Protein AF-A0A3B9Y1J6-F1 (afdb_monomer)

Radius of gyration: 16.09 Å; Cα contacts (8 Å, |Δi|>4): 60; chains: 1; bounding box: 33×22×56 Å

Foldseek 3Di:
DVQVVQQVLQVVLQVVLVVVVLDHWDWDQDPNHIGTDDDPDDPPDDPVSVVCVVVSSVVSSVVSCCVPPPPNDPDPPPPPD

Secondary structure (DSSP, 8-state):
-HHHHHHHHHHHHHHHHHHHTS---EEEEETTEEEEE-----TT--HHHHHHHHHHHHHHHHHHHHHH-TT----TTTT--

Nearest PDB structures (foldseek):
  6khp-assembly1_B-2  TM=9.402E-01  e=4.836E-03  Oryza sativa Japonica Group
  6khp-assembly1_A-2  TM=9.405E-01  e=1.377E-02  Oryza sativa Japonica Group
  8ora-assembly1_A-2  TM=9.218E-01  e=2.827E-02  Homo sapiens
  3rch-assembly1_B  TM=9.092E-01  e=3.439E-02  Homo sapiens
  6liv-assembly3_F  TM=8.704E-01  e=1.272E-01  Papaver somniferum

Sequence (81 aa):
MIESYLNALNAELLTRLQKSGEAFLSNAVIGETFVLRACIVNFRTSLEDIEALPGIVIRIGREVDAAIRPGKQKDPERNIL

pLDDT: mean 90.25, std 16.28, range [42.62, 98.56]

Structure (mmCIF, N/CA/C/O backbone):
data_AF-A0A3B9Y1J6-F1
#
_entry.id   AF-A0A3B9Y1J6-F1
#
loop_
_atom_site.group_PDB
_atom_site.id
_atom_site.type_symbol
_atom_site.label_atom_id
_atom_site.label_alt_id
_atom_site.label_comp_id
_atom_site.label_asym_id
_atom_site.label_entity_id
_atom_site.label_seq_id
_atom_site.pdbx_PDB_ins_code
_atom_site.Cartn_x
_atom_site.Cartn_y
_atom_site.Cartn_z
_atom_site.occupancy
_atom_site.B_iso_or_equiv
_atom_site.auth_seq_id
_atom_site.auth_comp_id
_atom_site.auth_asym_id
_atom_site.auth_atom_id
_atom_site.pdbx_PDB_model_num
ATOM 1 N N . MET A 1 1 ? -17.694 -7.969 9.009 1.00 70.38 1 MET A N 1
ATOM 2 C CA . MET A 1 1 ? -17.181 -7.327 10.244 1.00 70.38 1 MET A CA 1
ATOM 3 C C . MET A 1 1 ? -15.680 -7.065 10.164 1.00 70.38 1 MET A C 1
ATOM 5 O O . MET A 1 1 ? -15.300 -5.905 10.211 1.00 70.38 1 MET A O 1
ATOM 9 N N . ILE A 1 2 ? -14.830 -8.089 9.996 1.00 89.31 2 ILE A N 1
ATOM 10 C CA . ILE A 1 2 ? -13.374 -7.894 9.819 1.00 89.31 2 ILE A CA 1
ATOM 11 C C . ILE A 1 2 ? -13.045 -7.388 8.410 1.00 89.31 2 ILE A C 1
ATOM 13 O O . ILE A 1 2 ? -12.312 -6.421 8.262 1.00 89.31 2 ILE A O 1
ATOM 17 N N . GLU A 1 3 ? -13.637 -7.988 7.380 1.00 93.50 3 GLU A N 1
ATOM 18 C CA . GLU A 1 3 ? -13.356 -7.632 5.984 1.00 93.50 3 GLU A CA 1
ATOM 19 C C . GLU A 1 3 ? -13.750 -6.192 5.635 1.00 93.50 3 GLU A C 1
ATOM 21 O O . GLU A 1 3 ? -12.953 -5.449 5.077 1.00 93.50 3 GLU A O 1
ATOM 26 N N . SER A 1 4 ? -14.926 -5.745 6.079 1.00 94.69 4 SER A N 1
ATOM 27 C CA . SER A 1 4 ? -15.359 -4.347 5.954 1.00 94.69 4 SER A CA 1
ATOM 28 C C . SER A 1 4 ? -14.374 -3.366 6.599 1.00 94.69 4 SER A C 1
ATOM 30 O O . SER A 1 4 ? -14.111 -2.298 6.051 1.00 94.69 4 SER A O 1
ATOM 32 N N . TYR A 1 5 ? -13.806 -3.737 7.749 1.00 96.38 5 TYR A N 1
ATOM 33 C CA . TYR A 1 5 ? -12.791 -2.937 8.424 1.00 96.38 5 TYR A CA 1
ATOM 34 C C . TYR A 1 5 ? -11.462 -2.943 7.651 1.00 96.38 5 TYR A C 1
ATOM 36 O O . TYR A 1 5 ? -10.888 -1.879 7.442 1.00 96.38 5 TYR A O 1
ATOM 44 N N . LEU A 1 6 ? -10.997 -4.104 7.177 1.00 97.19 6 LEU A N 1
ATOM 45 C CA . LEU A 1 6 ? -9.766 -4.208 6.385 1.00 97.19 6 LEU A CA 1
ATOM 46 C C . LEU A 1 6 ? -9.874 -3.453 5.055 1.00 97.19 6 LEU A C 1
ATOM 48 O O . LEU A 1 6 ? -8.919 -2.797 4.650 1.00 97.19 6 LEU A O 1
ATOM 52 N N . ASN A 1 7 ? -11.043 -3.472 4.416 1.00 98.06 7 ASN A N 1
ATOM 53 C CA . ASN A 1 7 ? -11.306 -2.689 3.213 1.00 98.06 7 ASN A CA 1
ATOM 54 C C . ASN A 1 7 ? -11.207 -1.183 3.491 1.00 98.06 7 ASN A C 1
ATOM 56 O O . ASN A 1 7 ? -10.550 -0.464 2.738 1.00 98.06 7 ASN A O 1
ATOM 60 N N . ALA A 1 8 ? -11.800 -0.709 4.592 1.00 97.75 8 ALA A N 1
ATOM 61 C CA . ALA A 1 8 ? -11.697 0.691 5.002 1.00 97.75 8 ALA A CA 1
ATOM 62 C C . ALA A 1 8 ? -10.252 1.080 5.363 1.00 97.75 8 ALA A C 1
ATOM 64 O O . ALA A 1 8 ? -9.766 2.127 4.933 1.00 97.75 8 ALA A O 1
ATOM 65 N N . LEU A 1 9 ? -9.548 0.211 6.095 1.00 98.38 9 LEU A N 1
ATOM 66 C CA . LEU A 1 9 ? -8.141 0.377 6.450 1.00 98.38 9 LEU A CA 1
ATOM 67 C C . LEU A 1 9 ? -7.265 0.503 5.202 1.00 98.38 9 LEU A C 1
ATOM 69 O O . LEU A 1 9 ? -6.484 1.444 5.106 1.00 98.38 9 LEU A O 1
ATOM 73 N N . ASN A 1 10 ? -7.413 -0.403 4.234 1.00 98.38 10 ASN A N 1
ATOM 74 C CA . ASN A 1 10 ? -6.602 -0.403 3.019 1.00 98.38 10 ASN A CA 1
ATOM 75 C C . ASN A 1 10 ? -6.902 0.803 2.116 1.00 98.38 10 ASN A C 1
ATOM 77 O O . ASN A 1 10 ? -5.977 1.351 1.516 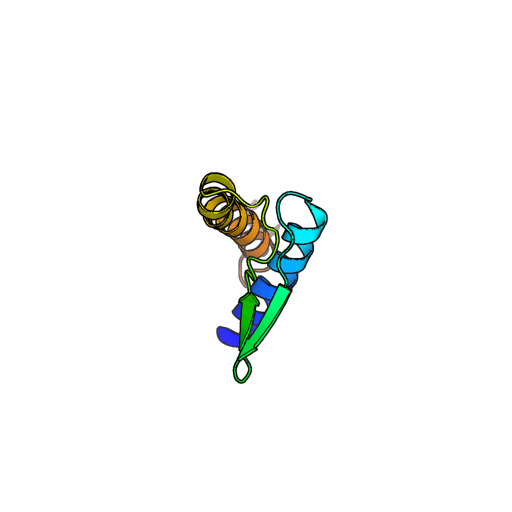1.00 98.38 10 ASN A O 1
ATOM 81 N N . ALA A 1 11 ? -8.161 1.246 2.036 1.00 98.31 11 ALA A N 1
ATOM 82 C CA . ALA A 1 11 ? -8.539 2.429 1.263 1.00 98.31 11 ALA A CA 1
ATOM 83 C C . ALA A 1 11 ? -7.953 3.727 1.855 1.00 98.31 11 ALA A C 1
ATOM 85 O O . ALA A 1 11 ? -7.391 4.554 1.128 1.00 98.31 11 ALA A O 1
ATOM 86 N N . GLU A 1 12 ? -8.025 3.894 3.177 1.00 98.44 12 GLU A N 1
ATOM 87 C CA . GLU A 1 12 ? -7.447 5.056 3.862 1.00 98.44 12 GLU A CA 1
ATOM 88 C C . GLU A 1 12 ? -5.910 5.007 3.863 1.00 98.44 12 GLU A C 1
ATOM 90 O O . GLU A 1 12 ? -5.260 6.023 3.613 1.00 98.44 12 GLU A O 1
ATOM 95 N N . LEU A 1 13 ? -5.312 3.824 4.057 1.00 98.38 13 LEU A N 1
ATOM 96 C CA . LEU A 1 13 ? -3.866 3.615 3.937 1.00 98.38 13 LEU A CA 1
ATOM 97 C C . LEU A 1 13 ? -3.372 4.050 2.559 1.00 98.38 13 LEU A C 1
ATOM 99 O O . LEU A 1 13 ? -2.429 4.836 2.484 1.00 98.38 13 LEU A O 1
ATOM 103 N N . LEU A 1 14 ? -4.023 3.600 1.4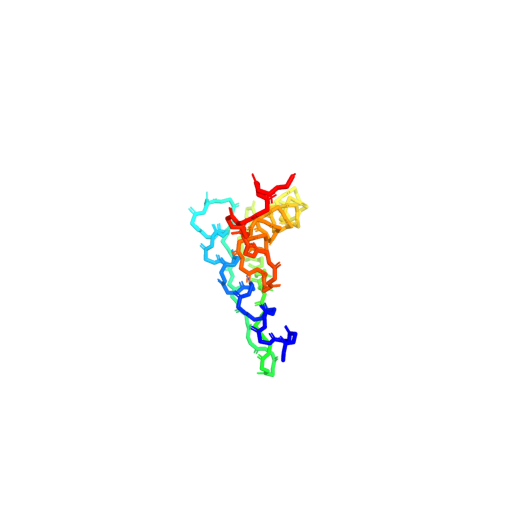81 1.00 98.50 14 LEU A N 1
ATOM 104 C CA . LEU A 1 14 ? -3.654 3.988 0.120 1.00 98.50 14 LEU A CA 1
ATOM 105 C C . LEU A 1 14 ? -3.696 5.509 -0.063 1.00 98.50 14 LEU A C 1
ATOM 107 O O . LEU A 1 14 ? -2.762 6.092 -0.613 1.00 98.50 14 LEU A O 1
ATOM 111 N N . THR A 1 15 ? -4.752 6.147 0.445 1.00 98.25 15 THR A N 1
ATOM 112 C CA . THR A 1 15 ? -4.923 7.603 0.375 1.00 98.25 15 THR A CA 1
ATOM 113 C C . THR A 1 15 ? -3.785 8.335 1.089 1.00 98.25 15 THR A C 1
ATOM 115 O O . THR A 1 15 ? -3.236 9.297 0.549 1.00 98.25 15 THR A O 1
ATOM 118 N N . ARG A 1 16 ? -3.396 7.894 2.292 1.00 98.25 16 ARG A N 1
ATOM 119 C CA . ARG A 1 16 ? -2.291 8.512 3.044 1.00 98.25 16 ARG A CA 1
ATOM 120 C C . ARG A 1 16 ? -0.929 8.246 2.422 1.00 98.25 16 ARG A C 1
ATOM 122 O O . ARG A 1 16 ? -0.119 9.164 2.377 1.00 98.25 16 ARG A O 1
ATOM 129 N N . LEU A 1 17 ? -0.704 7.037 1.914 1.00 98.12 17 LEU A N 1
ATOM 130 C CA . LEU A 1 17 ? 0.531 6.659 1.228 1.00 98.12 17 LEU A CA 1
ATOM 131 C C . LEU A 1 17 ? 0.779 7.559 0.011 1.00 98.12 17 LEU A C 1
ATOM 133 O O . LEU A 1 17 ? 1.851 8.136 -0.127 1.00 98.12 17 LEU A O 1
ATOM 137 N N . GLN A 1 18 ? -0.244 7.757 -0.825 1.00 97.56 18 GLN A N 1
ATOM 138 C CA . GLN A 1 18 ? -0.145 8.640 -1.990 1.00 97.56 18 GLN A CA 1
ATOM 139 C C . GLN A 1 18 ? 0.061 10.108 -1.589 1.00 97.56 18 GLN A C 1
ATOM 141 O O . GLN A 1 18 ? 0.823 10.821 -2.238 1.00 97.56 18 GLN A O 1
ATOM 146 N N . LYS A 1 19 ? -0.590 10.569 -0.511 1.00 97.69 19 LYS A N 1
ATOM 147 C CA . LYS A 1 19 ? -0.429 11.939 0.003 1.00 97.69 19 LYS A CA 1
ATOM 148 C C . LYS A 1 19 ? 0.925 12.192 0.667 1.00 97.69 19 LYS A C 1
ATOM 150 O O . LYS A 1 19 ? 1.353 13.342 0.679 1.00 97.69 19 LYS A O 1
ATOM 155 N N . SER A 1 20 ? 1.586 11.172 1.222 1.00 96.31 20 SER A N 1
ATOM 156 C CA . SER A 1 20 ? 2.911 11.346 1.833 1.00 96.31 20 SER A CA 1
ATOM 157 C C . SER A 1 20 ? 4.011 11.557 0.792 1.00 96.31 20 SER A C 1
ATOM 159 O O . SER A 1 20 ? 5.053 12.120 1.114 1.00 96.31 20 SER A O 1
ATOM 161 N N . GLY A 1 21 ? 3.779 11.131 -0.455 1.00 95.88 21 GLY A N 1
ATOM 162 C CA . GLY A 1 21 ? 4.753 11.213 -1.543 1.00 95.88 21 GLY A CA 1
ATOM 163 C C . GLY A 1 21 ? 5.855 10.152 -1.473 1.00 95.88 21 GLY A C 1
ATOM 164 O O . GLY A 1 21 ? 6.710 10.125 -2.352 1.00 95.88 21 GLY A O 1
ATOM 165 N N . GLU A 1 22 ? 5.833 9.267 -0.471 1.00 95.75 22 GLU A N 1
ATOM 166 C CA . GLU A 1 22 ? 6.850 8.221 -0.293 1.00 95.75 22 GLU A CA 1
ATOM 167 C C . GLU A 1 22 ? 6.670 7.054 -1.272 1.00 95.75 22 GLU A C 1
ATOM 169 O O . GLU A 1 22 ? 7.649 6.463 -1.714 1.00 95.75 22 GLU A O 1
ATOM 174 N N . ALA A 1 23 ? 5.426 6.719 -1.631 1.00 95.88 23 ALA A N 1
ATOM 175 C CA . ALA A 1 23 ? 5.135 5.731 -2.663 1.00 95.88 23 ALA A CA 1
ATOM 176 C C . ALA A 1 23 ? 3.778 5.994 -3.322 1.00 95.88 23 ALA A C 1
ATOM 178 O O . ALA A 1 23 ? 2.835 6.470 -2.691 1.00 95.88 23 ALA A O 1
ATOM 179 N N . PHE A 1 24 ? 3.651 5.616 -4.594 1.00 95.88 24 PHE A N 1
ATOM 180 C CA . PHE A 1 24 ? 2.392 5.705 -5.328 1.00 95.88 24 PHE A CA 1
ATOM 181 C C . PHE A 1 24 ? 1.955 4.314 -5.793 1.00 95.88 24 PHE A C 1
ATOM 183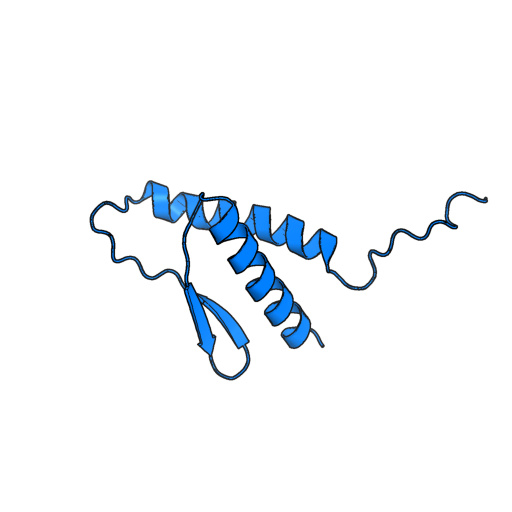 O O . PHE A 1 24 ? 2.435 3.795 -6.800 1.00 95.88 24 PHE A O 1
ATOM 190 N N . LEU A 1 25 ? 1.044 3.699 -5.038 1.00 96.50 25 LEU A N 1
ATOM 191 C CA . LEU A 1 25 ? 0.420 2.424 -5.393 1.00 96.50 25 LEU A CA 1
ATOM 192 C C . LEU A 1 25 ? -0.953 2.644 -6.029 1.00 96.50 25 LEU A C 1
ATOM 194 O O . LEU A 1 25 ? -1.544 3.717 -5.923 1.00 96.50 25 LEU A O 1
ATOM 198 N N . SER A 1 26 ? -1.474 1.598 -6.664 1.00 95.94 26 SER A N 1
ATOM 199 C CA . SER A 1 26 ? -2.888 1.508 -7.045 1.00 95.94 26 SER A CA 1
ATOM 200 C C . SER A 1 26 ? -3.593 0.494 -6.147 1.00 95.94 26 SER A C 1
ATOM 202 O O . SER A 1 26 ? -2.940 -0.217 -5.382 1.00 95.94 26 SER A O 1
ATOM 204 N N . ASN A 1 27 ? -4.913 0.392 -6.246 1.00 97.69 27 ASN A N 1
ATOM 205 C CA . ASN A 1 27 ? -5.656 -0.718 -5.664 1.00 97.69 27 ASN A CA 1
ATOM 206 C C . ASN A 1 27 ? -6.060 -1.745 -6.725 1.00 97.69 27 ASN A C 1
ATOM 208 O O . ASN A 1 27 ?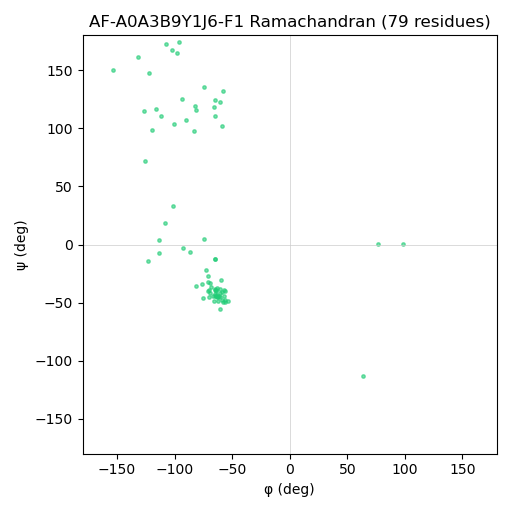 -6.026 -1.492 -7.931 1.00 97.69 27 ASN A O 1
ATOM 212 N N . ALA A 1 28 ? -6.495 -2.901 -6.244 1.00 97.81 28 ALA A N 1
ATOM 213 C CA . ALA A 1 28 ? -7.383 -3.794 -6.966 1.00 97.81 28 ALA A CA 1
ATOM 214 C C . ALA A 1 28 ? -8.528 -4.211 -6.038 1.00 97.81 28 ALA A C 1
ATOM 216 O O . ALA A 1 28 ? -8.429 -4.084 -4.815 1.00 97.81 28 ALA A O 1
ATOM 217 N N . VAL A 1 29 ? -9.608 -4.708 -6.631 1.00 97.75 29 VAL A N 1
ATOM 218 C CA . VAL A 1 29 ? -10.685 -5.379 -5.903 1.00 97.75 29 VAL A CA 1
ATOM 219 C C . VAL A 1 29 ? -10.714 -6.819 -6.393 1.00 97.75 29 VAL A C 1
ATOM 221 O O . VAL A 1 29 ? -10.905 -7.059 -7.585 1.00 97.75 29 VAL A O 1
ATOM 224 N N . ILE A 1 30 ? -10.443 -7.764 -5.494 1.00 97.12 30 ILE A N 1
ATOM 225 C CA . ILE A 1 30 ? -10.460 -9.201 -5.790 1.00 97.12 30 ILE A CA 1
ATOM 226 C C . ILE A 1 30 ? -11.636 -9.789 -5.019 1.00 97.12 30 ILE A C 1
ATOM 228 O O . ILE A 1 30 ? -11.626 -9.802 -3.791 1.00 97.12 30 ILE A O 1
ATOM 232 N N . GLY A 1 31 ? -12.674 -10.214 -5.742 1.00 95.19 31 GLY A N 1
ATOM 233 C CA . GLY A 1 31 ? -13.974 -10.488 -5.130 1.00 95.19 31 GLY A CA 1
ATOM 234 C C . GLY A 1 31 ? -14.560 -9.198 -4.554 1.00 95.19 31 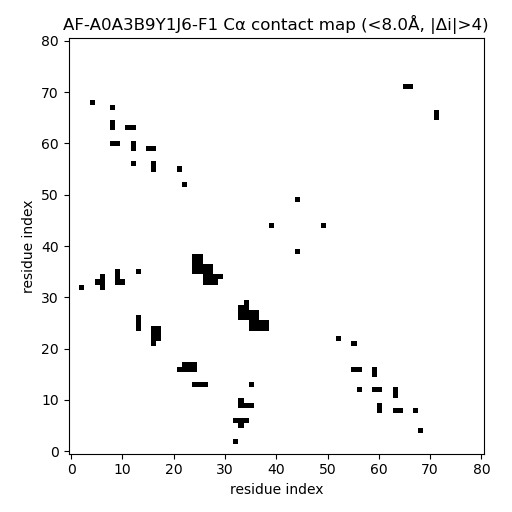GLY A C 1
ATOM 235 O O . GLY A 1 31 ? -14.856 -8.273 -5.305 1.00 95.19 31 GLY A O 1
ATOM 236 N N . GLU A 1 32 ? -14.668 -9.122 -3.230 1.00 95.69 32 GLU A N 1
ATOM 237 C CA . GLU A 1 32 ? -15.150 -7.945 -2.487 1.00 95.69 32 GLU A CA 1
ATOM 238 C C . GLU A 1 32 ? -14.048 -7.298 -1.627 1.00 95.69 32 GLU A C 1
ATOM 240 O O . GLU A 1 32 ? -14.289 -6.329 -0.902 1.00 95.69 32 GLU A O 1
ATOM 245 N N . THR A 1 33 ? -12.816 -7.808 -1.708 1.00 97.00 33 THR A N 1
ATOM 246 C CA . THR A 1 33 ? -11.698 -7.361 -0.877 1.00 97.00 33 THR A CA 1
ATOM 247 C C . THR A 1 33 ? -10.890 -6.275 -1.587 1.00 97.00 33 THR A C 1
ATOM 249 O O . THR A 1 33 ? -10.387 -6.469 -2.698 1.00 97.00 33 THR A O 1
ATOM 252 N N . PHE A 1 34 ? -10.715 -5.132 -0.927 1.00 98.06 34 PHE A N 1
ATOM 253 C CA . PHE A 1 34 ? -9.859 -4.040 -1.380 1.00 98.06 34 PHE A CA 1
ATOM 254 C C . PHE A 1 34 ? -8.406 -4.336 -1.003 1.00 98.06 34 PHE A C 1
ATOM 256 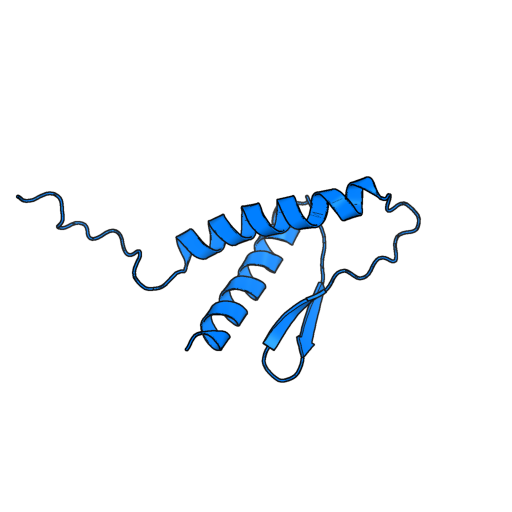O O . PHE A 1 34 ? -8.067 -4.424 0.180 1.00 98.06 34 PHE A O 1
ATOM 263 N N . VAL A 1 35 ? -7.529 -4.440 -2.001 1.00 98.00 35 VAL A N 1
ATOM 264 C CA . VAL A 1 35 ? -6.105 -4.745 -1.808 1.00 98.00 35 VAL A CA 1
ATOM 265 C C . VAL A 1 35 ? -5.215 -3.658 -2.400 1.00 98.00 35 VAL A C 1
ATOM 267 O O . VAL A 1 35 ? -5.543 -3.046 -3.419 1.00 98.00 35 VAL A O 1
ATOM 270 N N . LEU A 1 36 ? -4.059 -3.435 -1.774 1.00 98.25 36 LEU A N 1
ATOM 271 C CA . LEU A 1 36 ? -2.994 -2.612 -2.344 1.00 98.25 36 LEU A CA 1
ATOM 272 C C . LEU A 1 36 ? -2.294 -3.397 -3.455 1.00 98.25 36 LEU A C 1
ATOM 274 O O . LEU A 1 36 ? -1.968 -4.571 -3.282 1.00 98.25 36 LEU A O 1
ATOM 278 N N . ARG A 1 37 ? -2.036 -2.744 -4.587 1.00 98.12 37 ARG A N 1
ATOM 279 C CA . ARG A 1 37 ? -1.397 -3.348 -5.756 1.00 98.12 37 ARG A CA 1
ATOM 280 C C . ARG A 1 37 ? -0.183 -2.532 -6.186 1.00 98.12 37 ARG A C 1
ATOM 282 O O . ARG A 1 37 ? -0.311 -1.402 -6.670 1.00 98.12 37 ARG A O 1
ATOM 289 N N . ALA A 1 38 ? 0.986 -3.155 -6.074 1.00 96.12 38 ALA A N 1
ATOM 290 C CA . ALA A 1 38 ? 2.241 -2.644 -6.605 1.00 96.12 38 ALA A CA 1
ATOM 291 C C . ALA A 1 38 ? 2.455 -3.146 -8.038 1.00 96.12 38 ALA A C 1
ATOM 293 O O . ALA A 1 38 ? 2.741 -4.318 -8.265 1.00 96.12 38 ALA A O 1
ATOM 294 N N . CYS A 1 39 ? 2.301 -2.250 -9.013 1.00 95.62 39 CYS A N 1
ATOM 295 C CA . CYS A 1 39 ? 2.653 -2.512 -10.405 1.00 95.62 39 CYS A CA 1
ATOM 296 C C . CYS A 1 39 ? 4.007 -1.867 -10.695 1.00 95.62 39 CYS A C 1
ATOM 298 O O . CYS A 1 39 ? 4.093 -0.651 -10.859 1.00 95.62 39 CYS A O 1
ATOM 300 N N . ILE A 1 40 ? 5.060 -2.679 -10.749 1.00 95.75 40 ILE A N 1
ATOM 301 C CA . ILE A 1 40 ? 6.415 -2.194 -11.007 1.00 95.75 40 ILE A CA 1
ATOM 302 C C . ILE A 1 40 ? 6.601 -2.044 -12.515 1.00 95.75 40 ILE A C 1
ATOM 304 O O . ILE A 1 40 ? 6.824 -3.016 -13.229 1.00 95.75 40 ILE A O 1
ATOM 308 N N . VAL A 1 41 ? 6.430 -0.814 -12.998 1.00 95.62 41 VAL A N 1
ATOM 309 C CA . VAL A 1 41 ? 6.498 -0.471 -14.431 1.00 95.62 41 VAL A CA 1
ATOM 310 C C . VAL A 1 41 ? 7.545 0.599 -14.740 1.00 95.62 41 VAL A C 1
ATOM 312 O O . VAL A 1 41 ? 7.893 0.814 -15.898 1.00 95.62 41 VAL A O 1
ATOM 315 N N . ASN A 1 42 ? 8.048 1.289 -13.716 1.00 95.44 42 ASN A N 1
ATOM 316 C CA . ASN A 1 42 ? 9.095 2.286 -13.871 1.00 95.44 42 ASN A CA 1
ATOM 317 C C . ASN A 1 42 ? 10.454 1.579 -13.935 1.00 95.44 42 ASN A C 1
ATOM 319 O O . ASN A 1 42 ? 10.895 0.989 -12.956 1.00 95.44 42 ASN A O 1
ATOM 323 N N . PHE A 1 43 ? 11.142 1.675 -15.072 1.00 96.56 43 PHE A N 1
ATOM 324 C CA . PHE A 1 43 ? 12.456 1.052 -15.277 1.00 96.56 43 PHE A CA 1
ATOM 325 C C . PHE A 1 43 ? 13.561 1.619 -14.370 1.00 96.56 43 PHE A C 1
ATOM 327 O O . PHE A 1 43 ? 14.644 1.047 -14.306 1.00 96.56 43 PHE A O 1
ATOM 334 N N . ARG A 1 44 ? 13.312 2.751 -13.695 1.00 97.12 44 ARG A N 1
ATOM 335 C CA . ARG A 1 44 ? 14.226 3.316 -12.693 1.00 97.12 44 ARG A CA 1
ATOM 336 C C . ARG A 1 44 ? 14.016 2.760 -11.285 1.00 97.12 44 ARG A C 1
ATOM 338 O O . ARG A 1 44 ? 14.788 3.127 -10.412 1.00 97.12 44 ARG A O 1
ATOM 345 N N . THR A 1 45 ? 12.987 1.943 -11.054 1.00 97.44 45 THR A N 1
ATOM 346 C CA . THR A 1 45 ? 12.761 1.320 -9.745 1.00 97.44 45 THR A CA 1
ATOM 347 C C . THR A 1 45 ? 13.903 0.361 -9.424 1.00 97.44 45 THR A C 1
ATOM 349 O O . THR A 1 45 ? 14.186 -0.543 -10.213 1.00 97.44 45 THR A O 1
ATOM 352 N N . SER A 1 46 ? 14.552 0.564 -8.280 1.00 98.00 46 SER A N 1
ATOM 353 C CA . SER A 1 46 ? 15.646 -0.278 -7.796 1.00 98.00 46 SER A CA 1
ATOM 354 C C . SER A 1 46 ? 15.154 -1.337 -6.803 1.00 98.00 46 SER A C 1
ATOM 356 O O . SER A 1 46 ? 13.982 -1.359 -6.425 1.00 98.00 46 SER A O 1
ATOM 358 N N . LEU A 1 47 ? 16.037 -2.246 -6.379 1.00 98.06 47 LEU A N 1
ATOM 359 C CA . LEU A 1 47 ? 15.700 -3.235 -5.351 1.00 98.06 47 LEU A CA 1
ATOM 360 C C . LEU A 1 47 ? 15.400 -2.553 -4.011 1.00 98.06 47 LEU A C 1
ATOM 362 O O . LEU A 1 47 ? 14.449 -2.924 -3.328 1.00 98.06 47 LEU A O 1
ATOM 366 N N . GLU A 1 48 ? 16.162 -1.515 -3.681 1.00 98.25 48 GLU A N 1
ATOM 367 C CA . GLU A 1 48 ? 16.015 -0.743 -2.449 1.00 98.25 48 GLU A CA 1
ATOM 368 C C . GLU A 1 48 ? 14.627 -0.089 -2.357 1.00 98.25 48 GLU A C 1
ATOM 370 O O . GLU A 1 48 ? 14.020 -0.089 -1.286 1.00 98.25 48 GLU A O 1
ATOM 375 N N . ASP A 1 49 ? 14.076 0.397 -3.479 1.00 97.19 49 ASP A N 1
ATOM 376 C CA . ASP A 1 49 ? 12.702 0.918 -3.538 1.00 97.19 49 ASP A CA 1
ATOM 377 C C . ASP A 1 49 ? 11.668 -0.163 -3.167 1.00 97.19 49 ASP A C 1
ATOM 379 O O . ASP A 1 49 ? 10.704 0.094 -2.439 1.00 97.19 49 ASP A O 1
ATOM 383 N N . ILE A 1 50 ? 11.863 -1.391 -3.664 1.00 97.19 50 ILE A N 1
ATOM 384 C CA . ILE A 1 50 ? 10.974 -2.531 -3.399 1.00 97.19 50 ILE A CA 1
ATOM 385 C C . ILE A 1 50 ? 11.073 -2.970 -1.937 1.00 97.19 50 ILE A C 1
ATOM 387 O O . ILE A 1 50 ? 10.050 -3.244 -1.308 1.00 97.19 50 ILE A O 1
ATOM 391 N N . GLU A 1 51 ? 12.282 -3.014 -1.384 1.00 97.81 51 GLU A N 1
ATOM 392 C CA . GLU A 1 51 ? 12.533 -3.412 0.004 1.00 97.81 51 GLU A CA 1
ATOM 393 C C . GLU A 1 51 ? 12.042 -2.368 1.017 1.00 97.81 51 GLU A C 1
ATOM 395 O O . GLU A 1 51 ? 11.580 -2.729 2.103 1.00 97.81 51 GLU A O 1
ATOM 400 N N . ALA A 1 52 ? 12.074 -1.080 0.665 1.00 97.81 52 ALA A N 1
ATOM 401 C CA . ALA A 1 52 ? 11.550 -0.008 1.508 1.00 97.81 52 ALA A CA 1
ATOM 402 C C . ALA A 1 52 ? 10.014 -0.034 1.613 1.00 97.81 52 ALA A C 1
ATOM 404 O O . ALA A 1 52 ? 9.448 0.312 2.659 1.00 97.81 52 ALA A O 1
ATOM 405 N N . LEU A 1 53 ? 9.324 -0.462 0.549 1.00 97.38 53 LEU A N 1
ATOM 406 C CA . LEU A 1 53 ? 7.870 -0.359 0.428 1.00 97.38 53 LEU A CA 1
ATOM 407 C C . LEU A 1 53 ? 7.094 -1.040 1.579 1.00 97.38 53 LEU A C 1
ATOM 409 O O . LEU A 1 53 ? 6.220 -0.381 2.152 1.00 97.38 53 LEU A O 1
ATOM 413 N N . PRO A 1 54 ? 7.385 -2.293 1.994 1.00 97.62 54 PRO A N 1
ATOM 414 C CA . PRO A 1 54 ? 6.724 -2.911 3.143 1.00 97.62 54 PRO A CA 1
ATOM 415 C C . PRO A 1 54 ? 6.859 -2.100 4.434 1.00 97.62 54 PRO A C 1
ATOM 417 O O . PRO A 1 54 ? 5.889 -1.979 5.182 1.00 97.62 54 PRO A O 1
ATOM 420 N N . GLY A 1 55 ? 8.030 -1.510 4.693 1.00 98.25 55 GLY A N 1
ATOM 421 C CA . GLY A 1 55 ? 8.266 -0.691 5.883 1.00 98.25 55 GLY A CA 1
ATOM 422 C C . GLY A 1 55 ? 7.381 0.555 5.911 1.00 98.25 55 GLY A C 1
ATOM 423 O O . GLY A 1 55 ? 6.739 0.839 6.927 1.00 98.25 55 GLY A O 1
ATOM 424 N N . ILE A 1 56 ? 7.282 1.249 4.774 1.00 98.25 56 ILE A N 1
ATOM 425 C CA . ILE A 1 56 ? 6.421 2.428 4.601 1.00 98.25 56 ILE A CA 1
ATOM 426 C C . ILE A 1 56 ? 4.946 2.041 4.798 1.00 98.25 56 ILE A C 1
ATOM 428 O O . ILE A 1 56 ? 4.236 2.668 5.589 1.00 98.25 56 ILE A O 1
ATOM 432 N N . VAL A 1 57 ? 4.495 0.966 4.142 1.00 98.25 57 VAL A N 1
ATOM 433 C CA . VAL A 1 57 ? 3.112 0.464 4.233 1.00 98.25 57 VAL A CA 1
ATOM 434 C C . VAL A 1 57 ? 2.755 0.058 5.663 1.00 98.25 57 VAL A C 1
ATOM 436 O O . VAL A 1 57 ? 1.686 0.424 6.147 1.00 98.25 57 VAL A O 1
ATOM 439 N N . ILE A 1 58 ? 3.637 -0.653 6.373 1.00 98.56 58 ILE A N 1
ATOM 440 C CA . ILE A 1 58 ? 3.403 -1.069 7.764 1.00 98.56 58 ILE A CA 1
ATOM 441 C C . ILE A 1 58 ? 3.308 0.145 8.688 1.00 98.56 58 ILE A C 1
ATOM 443 O O . ILE A 1 58 ? 2.426 0.187 9.549 1.00 98.56 58 ILE A O 1
ATOM 447 N N . ARG A 1 59 ? 4.204 1.126 8.533 1.00 98.44 59 ARG A N 1
ATOM 448 C CA . ARG A 1 59 ? 4.210 2.336 9.362 1.00 98.44 59 ARG A CA 1
ATOM 449 C C . ARG A 1 59 ? 2.898 3.107 9.210 1.00 98.44 59 ARG A C 1
ATOM 451 O O . ARG A 1 59 ? 2.193 3.293 10.199 1.00 98.44 59 ARG A O 1
ATOM 458 N N . ILE A 1 60 ? 2.530 3.462 7.979 1.00 98.44 60 ILE A N 1
ATOM 459 C CA . ILE A 1 60 ? 1.287 4.197 7.695 1.00 98.44 60 ILE A CA 1
ATOM 460 C C . ILE A 1 60 ? 0.066 3.350 8.068 1.00 98.44 60 ILE A C 1
ATOM 462 O O . ILE A 1 60 ? -0.882 3.852 8.667 1.00 98.44 60 ILE A O 1
ATOM 466 N N . GLY A 1 61 ? 0.093 2.045 7.793 1.00 98.19 61 GLY A N 1
ATOM 467 C CA . GLY A 1 61 ? -0.986 1.132 8.158 1.00 98.19 61 GLY A CA 1
ATOM 468 C C . GLY A 1 61 ? -1.254 1.094 9.661 1.00 98.19 61 GLY A C 1
ATOM 469 O O . GLY A 1 61 ? -2.412 1.129 10.067 1.00 98.19 61 GLY A O 1
ATOM 470 N N . ARG A 1 62 ? -0.210 1.108 10.501 1.00 98.31 62 ARG A N 1
ATOM 471 C CA . ARG A 1 62 ? -0.352 1.208 11.966 1.00 98.31 62 ARG A CA 1
ATOM 472 C C . ARG A 1 62 ? -0.951 2.542 12.405 1.00 98.31 62 ARG A C 1
ATOM 474 O O . ARG A 1 62 ? -1.756 2.562 13.334 1.00 98.31 62 ARG A O 1
ATOM 481 N N . GLU A 1 63 ? -0.573 3.642 11.759 1.00 98.00 63 GLU A N 1
ATOM 482 C CA . GLU A 1 63 ? -1.127 4.972 12.042 1.00 98.00 63 GLU A CA 1
ATOM 483 C C . GLU A 1 63 ? -2.622 5.041 11.701 1.00 98.00 63 GLU A C 1
ATOM 485 O O . GLU A 1 63 ? -3.418 5.550 12.493 1.00 98.00 63 GLU A O 1
ATOM 490 N N . VAL A 1 64 ? -3.019 4.500 10.544 1.00 98.06 64 VAL A N 1
ATOM 491 C CA . VAL A 1 64 ? -4.430 4.434 10.138 1.00 98.06 64 VAL A CA 1
ATOM 492 C C . VAL A 1 64 ? -5.209 3.518 11.071 1.00 98.06 64 VAL A C 1
ATOM 494 O O . VAL A 1 64 ? -6.242 3.925 11.597 1.00 98.06 64 VAL A O 1
ATOM 497 N N . ASP A 1 65 ? -4.697 2.317 11.331 1.00 97.56 65 ASP A N 1
ATOM 498 C CA . ASP A 1 65 ? -5.304 1.359 12.250 1.00 97.56 65 ASP A CA 1
ATOM 499 C C . ASP A 1 65 ? -5.548 1.984 13.629 1.00 97.56 65 ASP A C 1
ATOM 501 O O . ASP A 1 65 ? -6.659 1.934 14.153 1.00 97.56 65 ASP A O 1
ATOM 505 N N . ALA A 1 66 ? -4.545 2.655 14.198 1.00 96.38 66 ALA A N 1
ATOM 506 C CA . ALA A 1 66 ? -4.691 3.336 15.478 1.00 96.38 66 ALA A CA 1
ATOM 507 C C . ALA A 1 66 ? -5.776 4.428 15.466 1.00 96.38 66 ALA A C 1
ATOM 509 O O . ALA A 1 66 ? -6.388 4.659 16.508 1.00 96.38 66 ALA A O 1
ATOM 510 N N . ALA A 1 67 ? -6.012 5.075 14.321 1.00 95.69 67 ALA A N 1
ATOM 511 C CA . ALA A 1 67 ? -7.005 6.134 14.171 1.00 95.69 67 ALA A CA 1
ATOM 512 C C . ALA A 1 67 ? -8.436 5.612 13.974 1.00 95.69 67 ALA A C 1
ATOM 514 O O . ALA A 1 67 ? -9.373 6.243 14.458 1.00 95.69 67 ALA A O 1
ATOM 515 N N . ILE A 1 68 ? -8.616 4.493 13.262 1.00 94.88 68 ILE A N 1
ATOM 516 C CA . ILE A 1 68 ? -9.950 4.035 12.830 1.00 94.88 68 ILE A CA 1
ATOM 517 C C . ILE A 1 68 ? -10.403 2.723 13.477 1.00 94.88 68 ILE A C 1
ATOM 519 O O . ILE A 1 68 ? -11.549 2.317 13.276 1.00 94.88 68 ILE A O 1
ATOM 523 N N . ARG A 1 69 ? -9.538 2.026 14.232 1.00 92.38 69 ARG A N 1
ATOM 524 C CA . ARG A 1 69 ? -9.902 0.754 14.872 1.00 92.38 69 ARG A CA 1
ATOM 525 C C . ARG A 1 69 ? -11.069 0.955 15.851 1.00 92.38 69 ARG A C 1
ATOM 527 O O . ARG A 1 69 ? -10.927 1.706 16.823 1.00 92.38 69 ARG A O 1
ATOM 534 N N . PRO A 1 70 ? -12.190 0.236 15.668 1.00 80.50 70 PRO A N 1
ATOM 535 C CA . PRO A 1 70 ? -13.301 0.261 16.613 1.00 80.50 70 PRO A CA 1
ATOM 536 C C . PRO A 1 70 ? -12.837 -0.175 18.012 1.00 80.50 70 PRO A C 1
ATOM 538 O O . PRO A 1 70 ? -12.144 -1.183 18.147 1.00 80.50 70 PRO A O 1
ATOM 541 N N . GLY A 1 71 ? -13.197 0.585 19.052 1.00 73.56 71 GLY A N 1
ATOM 542 C CA . GLY A 1 71 ? -12.847 0.283 20.451 1.00 73.56 71 GLY A CA 1
ATOM 543 C C . GLY A 1 71 ? -11.638 1.036 21.030 1.00 73.56 71 GLY A C 1
ATOM 544 O O . GLY A 1 71 ? -11.333 0.856 22.204 1.00 73.56 71 GLY A O 1
ATOM 545 N N . LYS A 1 72 ? -10.975 1.915 20.261 1.00 57.12 72 LYS A N 1
ATOM 546 C CA . LYS A 1 72 ? -9.975 2.887 20.766 1.00 57.12 72 LYS A CA 1
ATOM 547 C C . LYS A 1 72 ? -10.535 4.312 20.904 1.00 57.12 72 LYS A C 1
ATOM 549 O O . LYS A 1 72 ? -9.818 5.293 20.718 1.00 57.12 72 LYS A O 1
ATOM 554 N N . GLN A 1 73 ? -11.817 4.456 21.231 1.00 49.91 73 GLN A N 1
ATOM 555 C CA . GLN A 1 73 ? -12.334 5.761 21.637 1.00 49.91 73 GLN A CA 1
ATOM 556 C C . GLN A 1 73 ? -11.657 6.114 22.969 1.00 49.91 73 GLN A C 1
ATOM 558 O O . GLN A 1 73 ? -11.747 5.345 23.925 1.00 49.91 73 GLN A O 1
ATOM 563 N N . LYS A 1 74 ? -10.896 7.218 23.009 1.00 49.81 74 LYS A N 1
ATOM 564 C CA . LYS A 1 74 ? -10.425 7.798 24.272 1.00 49.81 74 LYS A CA 1
ATOM 565 C C . LYS A 1 74 ? -11.670 8.117 25.083 1.00 49.81 74 LYS A C 1
ATOM 567 O O . LYS A 1 74 ? -12.350 9.088 24.778 1.00 49.81 74 LYS A O 1
ATOM 572 N N . ASP A 1 75 ? -11.967 7.265 26.048 1.00 42.62 75 ASP A N 1
ATOM 573 C CA . ASP A 1 75 ? -12.985 7.509 27.050 1.00 42.62 75 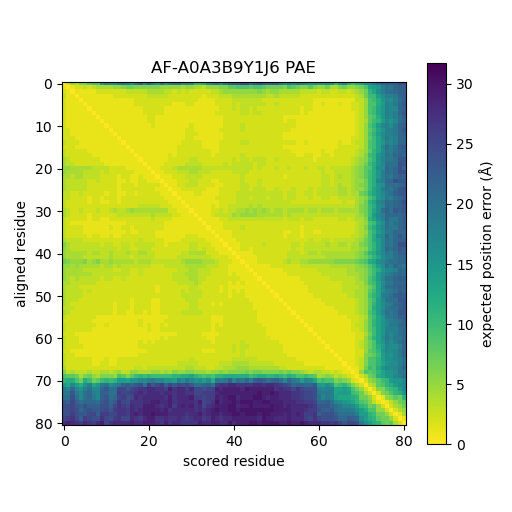ASP A CA 1
ATOM 574 C C . ASP A 1 75 ? -12.532 8.715 27.896 1.00 42.62 75 ASP A C 1
ATOM 576 O O . ASP A 1 75 ? -11.512 8.606 28.589 1.00 42.62 75 ASP A O 1
ATOM 580 N N . PRO A 1 76 ? -13.197 9.883 27.807 1.00 49.31 76 PRO A N 1
ATOM 581 C CA . PRO A 1 76 ? -12.847 11.049 28.613 1.00 49.31 76 PRO A CA 1
ATOM 582 C C . PRO A 1 76 ? -13.084 10.814 30.114 1.00 49.31 76 PRO A C 1
ATOM 584 O O . PRO A 1 76 ? -12.608 11.604 30.925 1.00 49.31 76 PRO A O 1
ATOM 587 N N . GLU A 1 77 ? -13.787 9.741 30.497 1.00 51.78 77 GLU A N 1
ATOM 588 C CA . GLU A 1 77 ? -14.232 9.494 31.874 1.00 51.78 77 GLU A CA 1
ATOM 589 C C . GLU A 1 77 ? -13.258 8.644 32.707 1.00 51.78 77 GLU A C 1
ATOM 591 O O . GLU A 1 77 ? -13.437 8.493 33.913 1.00 51.78 77 GLU A O 1
ATOM 596 N N . ARG A 1 78 ? -12.152 8.152 32.128 1.00 49.09 78 ARG A N 1
ATOM 597 C CA . ARG A 1 78 ? -11.147 7.355 32.866 1.00 49.09 78 ARG A CA 1
ATOM 598 C C . ARG A 1 78 ? -10.243 8.146 33.823 1.00 49.09 78 ARG A C 1
ATOM 600 O O . ARG A 1 78 ? -9.343 7.551 34.403 1.00 49.09 78 ARG A O 1
ATOM 607 N N . ASN A 1 79 ? -10.467 9.450 34.005 1.00 45.38 79 ASN A N 1
ATOM 608 C CA . ASN A 1 79 ? -9.671 10.292 34.910 1.00 45.38 79 ASN A CA 1
ATOM 609 C C . ASN A 1 79 ? -10.414 10.713 36.191 1.00 45.38 79 ASN A C 1
ATOM 611 O O . ASN A 1 79 ? -10.013 11.675 36.844 1.00 45.38 79 ASN A O 1
ATOM 615 N N . ILE A 1 80 ? -11.495 10.011 36.540 1.00 48.97 80 ILE A N 1
ATOM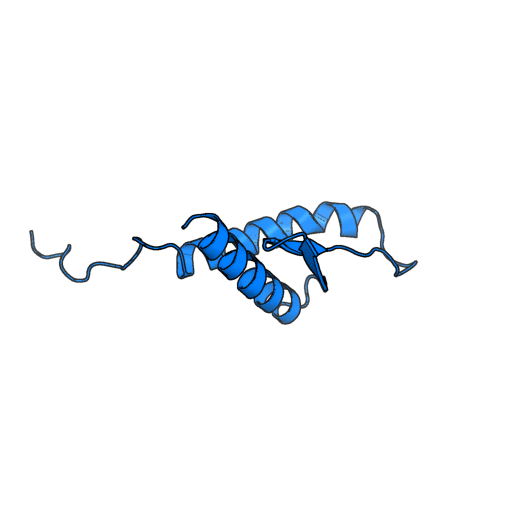 6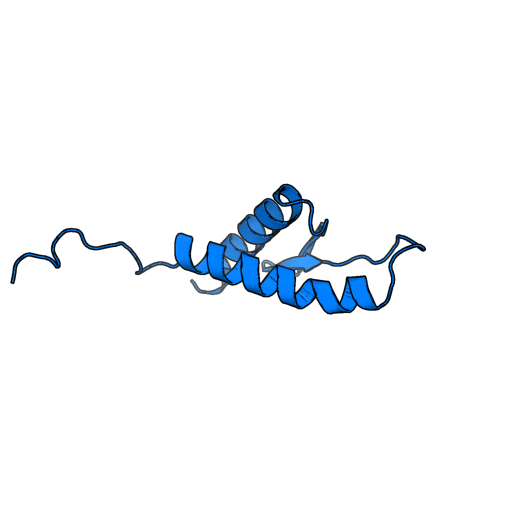16 C CA . ILE A 1 80 ? -12.217 10.201 37.800 1.00 48.97 80 ILE A CA 1
ATOM 617 C C . ILE A 1 80 ? -12.316 8.854 38.516 1.00 48.97 80 ILE A C 1
ATOM 619 O O . ILE A 1 80 ? -13.370 8.236 38.517 1.00 48.97 80 ILE A O 1
ATOM 623 N N . LEU A 1 81 ? -11.193 8.374 39.050 1.00 43.44 81 LEU A N 1
ATOM 624 C CA . LEU A 1 81 ? -11.081 7.508 40.232 1.00 43.44 81 LEU A CA 1
ATOM 625 C C . LEU A 1 81 ? -9.609 7.466 40.658 1.00 43.44 81 LEU A C 1
ATOM 627 O O . LEU A 1 81 ? -8.757 7.168 39.791 1.00 43.44 81 LEU A O 1
#

Mean predicted aligned error: 6.44 Å

Solvent-accessible surface area (backbone atoms only — not comparable to full-atom values): 5126 Å² total; per-residue (Å²): 115,67,64,64,48,49,30,50,50,44,54,52,32,51,54,50,38,47,71,69,68,83,47,83,70,48,71,47,69,61,90,89,44,51,40,84,37,84,78,92,75,62,89,82,67,51,71,67,60,62,65,46,45,62,57,55,51,52,53,50,41,51,56,47,45,69,72,69,46,87,89,67,71,82,66,84,68,79,80,77,126